Protein AF-A0A9E6VWM2-F1 (afdb_monomer_lite)

Sequence (96 aa):
MNISERIAGFAGLGHKISQVLEGKAGSPAATRLAELLASERQHNGWFTEENIRHMLASIARQLQKEALEKWTSGYDLSGEPMHNVAVIMAGNIPFA

pLDDT: mean 86.12, std 11.92, range [41.44, 98.12]

Radius of gyration: 16.14 Å; chains: 1; bounding box: 37×27×42 Å

Secondary structure (DSSP, 8-state):
--HHHHHHHHHHHHHHHHHHHTT-TT-HHHHHHHHHHHHHHHH-TT--HHHHHHHHHHHHHHTSHHHHHHHHTTS--SSPPPPP------TTS---

Structure (mmCIF, N/CA/C/O backbone):
data_AF-A0A9E6VWM2-F1
#
_entry.id   AF-A0A9E6VWM2-F1
#
loop_
_atom_site.group_PDB
_atom_site.id
_atom_site.type_symbol
_atom_site.label_atom_id
_atom_site.label_alt_id
_atom_site.label_comp_id
_atom_site.label_asym_id
_atom_site.label_entity_id
_atom_site.label_seq_id
_atom_site.pdbx_PDB_ins_code
_atom_site.Cartn_x
_atom_site.Cartn_y
_atom_site.Cartn_z
_atom_site.occupancy
_atom_site.B_iso_or_equiv
_atom_site.auth_seq_id
_atom_site.auth_comp_id
_atom_site.auth_asym_id
_atom_site.auth_atom_id
_atom_site.pdbx_PDB_model_num
ATOM 1 N N . MET A 1 1 ? 16.643 5.542 -9.848 1.00 81.50 1 MET A N 1
ATOM 2 C CA . MET A 1 1 ? 16.028 4.336 -9.267 1.00 81.50 1 MET A CA 1
ATOM 3 C C . MET A 1 1 ? 15.571 3.448 -10.412 1.00 81.50 1 MET A C 1
ATOM 5 O O . MET A 1 1 ? 14.820 3.934 -11.250 1.00 81.50 1 MET A O 1
ATOM 9 N N . ASN A 1 2 ? 16.069 2.216 -10.504 1.00 89.44 2 ASN A N 1
ATOM 10 C CA . ASN A 1 2 ? 15.683 1.260 -11.550 1.00 89.44 2 ASN A CA 1
ATOM 11 C C . ASN A 1 2 ? 14.365 0.534 -11.199 1.00 89.44 2 ASN A C 1
ATOM 13 O O . ASN A 1 2 ? 13.832 0.693 -10.100 1.00 89.44 2 ASN A O 1
ATOM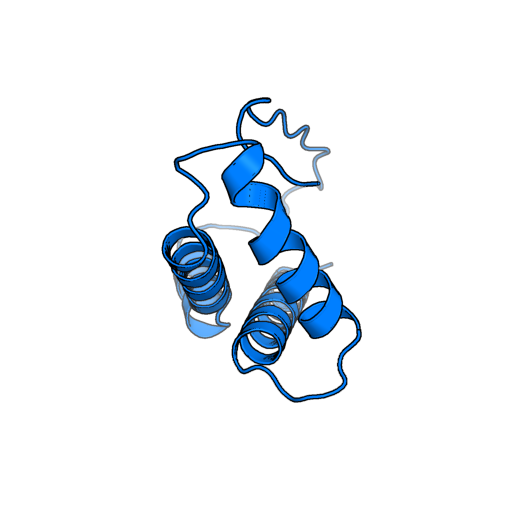 17 N N . ILE A 1 3 ? 13.813 -0.246 -12.135 1.00 90.69 3 ILE A N 1
ATOM 18 C CA . ILE A 1 3 ? 12.536 -0.945 -11.925 1.00 90.69 3 ILE A CA 1
ATOM 19 C C . ILE A 1 3 ? 12.591 -1.941 -10.758 1.00 90.69 3 ILE A C 1
ATOM 21 O O . ILE A 1 3 ? 11.664 -1.983 -9.953 1.00 90.69 3 ILE A O 1
ATOM 25 N N . SER A 1 4 ? 13.696 -2.669 -10.596 1.00 92.56 4 SER A N 1
ATOM 26 C CA . SER A 1 4 ? 13.874 -3.635 -9.507 1.00 92.56 4 SER A CA 1
ATOM 27 C C . SER A 1 4 ? 13.877 -2.958 -8.133 1.00 92.56 4 SER A C 1
ATOM 29 O O . SER A 1 4 ? 13.247 -3.446 -7.199 1.00 92.56 4 SER A O 1
ATOM 31 N N . GLU A 1 5 ? 14.525 -1.797 -8.013 1.00 93.56 5 GLU A N 1
ATOM 32 C CA . GLU A 1 5 ? 14.518 -0.973 -6.797 1.00 93.56 5 GLU A CA 1
ATOM 33 C C . GLU A 1 5 ? 13.113 -0.433 -6.488 1.00 93.56 5 GLU A C 1
ATOM 35 O O . GLU A 1 5 ? 12.690 -0.443 -5.332 1.00 93.56 5 GLU A O 1
ATOM 40 N N . ARG A 1 6 ? 12.356 -0.016 -7.516 1.00 93.25 6 ARG A N 1
ATOM 41 C CA . ARG A 1 6 ? 10.955 0.420 -7.364 1.00 93.25 6 ARG A CA 1
ATOM 42 C C . ARG A 1 6 ? 10.077 -0.718 -6.858 1.00 93.25 6 ARG A C 1
ATOM 44 O O . ARG A 1 6 ? 9.352 -0.529 -5.883 1.00 93.25 6 ARG A O 1
ATOM 51 N N . ILE A 1 7 ? 10.165 -1.892 -7.487 1.00 96.31 7 ILE A N 1
ATOM 52 C CA . ILE A 1 7 ? 9.425 -3.095 -7.084 1.00 96.31 7 ILE A CA 1
ATOM 53 C C . ILE A 1 7 ? 9.759 -3.454 -5.636 1.00 96.31 7 ILE A C 1
ATOM 55 O O . ILE A 1 7 ? 8.848 -3.666 -4.840 1.00 96.31 7 ILE A O 1
ATOM 59 N N . ALA A 1 8 ? 11.041 -3.455 -5.263 1.00 97.56 8 ALA A N 1
ATOM 60 C CA . ALA A 1 8 ? 11.459 -3.728 -3.891 1.00 97.56 8 ALA A CA 1
ATOM 61 C C . ALA A 1 8 ? 10.884 -2.708 -2.890 1.00 97.56 8 ALA A C 1
ATOM 63 O O . ALA A 1 8 ? 10.421 -3.095 -1.817 1.00 97.56 8 ALA A O 1
ATOM 64 N N . GLY A 1 9 ? 10.856 -1.420 -3.247 1.00 97.31 9 GLY A N 1
ATOM 65 C CA . GLY A 1 9 ? 10.257 -0.368 -2.424 1.00 97.31 9 GLY A CA 1
ATOM 66 C C . GLY A 1 9 ? 8.757 -0.576 -2.186 1.00 97.31 9 GLY A C 1
ATOM 67 O O . GLY A 1 9 ? 8.301 -0.548 -1.041 1.00 97.31 9 GLY A O 1
ATOM 68 N N . PHE A 1 10 ? 7.996 -0.847 -3.250 1.00 97.38 10 PHE A N 1
ATOM 69 C CA . PHE A 1 10 ? 6.560 -1.124 -3.155 1.00 97.38 10 PHE A CA 1
ATOM 70 C 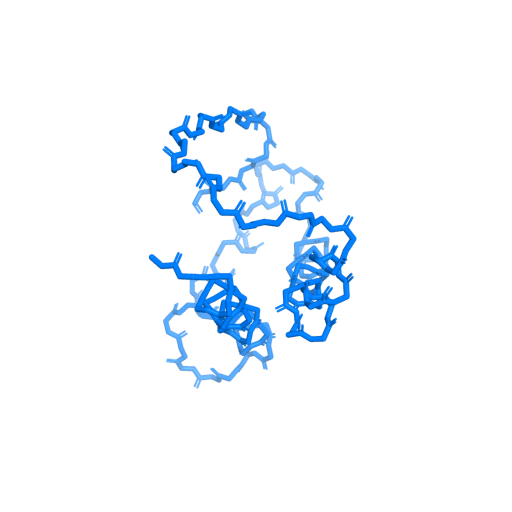C . PHE A 1 10 ? 6.261 -2.438 -2.422 1.00 97.38 10 PHE A C 1
ATOM 72 O O . PHE A 1 10 ? 5.358 -2.471 -1.587 1.00 97.38 10 PHE A O 1
ATOM 79 N N . ALA A 1 11 ? 7.062 -3.483 -2.633 1.00 98.12 11 ALA A N 1
ATOM 80 C CA . ALA A 1 11 ? 6.954 -4.732 -1.880 1.00 98.12 11 ALA A CA 1
ATOM 81 C C . ALA A 1 11 ? 7.221 -4.539 -0.382 1.00 98.12 11 ALA A C 1
ATOM 83 O O . ALA A 1 11 ? 6.492 -5.069 0.460 1.00 98.12 11 ALA A O 1
ATOM 84 N N . GLY A 1 12 ? 8.210 -3.712 -0.035 1.00 96.94 12 GLY A N 1
ATOM 85 C CA . GLY A 1 12 ? 8.462 -3.309 1.347 1.00 96.94 12 GLY A CA 1
ATOM 86 C C . GLY A 1 12 ? 7.276 -2.567 1.973 1.00 96.94 12 GLY A C 1
ATOM 87 O O . GLY A 1 12 ? 6.956 -2.799 3.140 1.00 96.94 12 GLY A O 1
ATOM 88 N N . LEU A 1 13 ? 6.590 -1.714 1.204 1.00 95.56 13 LEU A N 1
ATOM 89 C CA . LEU A 1 13 ? 5.354 -1.060 1.645 1.00 95.56 13 LEU A CA 1
ATOM 90 C C . LEU A 1 13 ? 4.232 -2.080 1.883 1.00 95.56 13 LEU A C 1
ATOM 92 O O . LEU A 1 13 ? 3.614 -2.049 2.946 1.00 95.56 13 LEU A O 1
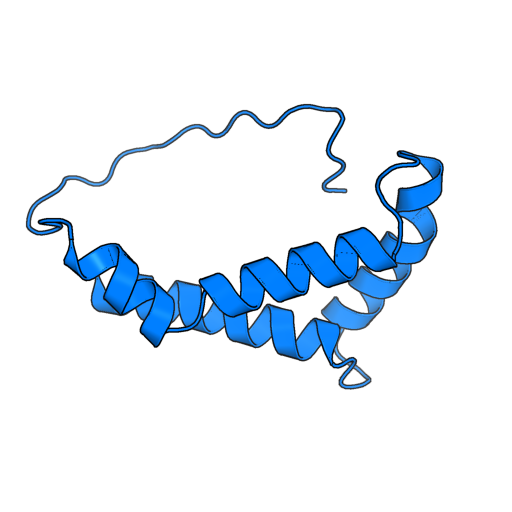ATOM 96 N N . GLY A 1 14 ? 4.011 -3.012 0.951 1.00 96.12 14 GLY A N 1
ATOM 97 C CA . GLY A 1 14 ? 3.022 -4.083 1.104 1.00 96.12 14 GLY A CA 1
ATOM 98 C C . GLY A 1 14 ? 3.242 -4.900 2.379 1.00 96.12 14 GLY A C 1
ATOM 99 O O . GLY A 1 14 ? 2.312 -5.092 3.160 1.00 96.12 14 GLY A O 1
ATOM 100 N N . HIS A 1 15 ? 4.492 -5.285 2.656 1.00 94.38 15 HIS A N 1
ATOM 101 C CA . HIS A 1 15 ? 4.842 -6.002 3.883 1.00 94.38 15 HIS A CA 1
ATOM 102 C C . HIS A 1 15 ? 4.526 -5.197 5.151 1.00 94.38 15 HIS A C 1
ATOM 104 O O . HIS A 1 15 ? 3.964 -5.742 6.100 1.00 94.38 15 HIS A O 1
ATOM 110 N N . LYS A 1 16 ? 4.841 -3.894 5.168 1.00 92.62 16 LYS A N 1
ATOM 111 C CA . LYS A 1 16 ? 4.516 -3.013 6.302 1.00 92.62 16 LYS A CA 1
ATOM 112 C C . LYS A 1 16 ? 3.009 -2.909 6.532 1.00 92.62 16 LYS A C 1
ATOM 114 O O . LYS A 1 16 ? 2.582 -2.980 7.680 1.00 92.62 16 LYS A O 1
ATOM 119 N N . ILE A 1 17 ? 2.209 -2.779 5.469 1.00 93.12 17 ILE A N 1
ATOM 120 C CA . ILE A 1 17 ? 0.742 -2.749 5.583 1.00 93.12 17 ILE A CA 1
ATOM 121 C C . ILE A 1 17 ? 0.236 -4.059 6.202 1.00 93.12 17 ILE A C 1
ATOM 123 O O . ILE A 1 17 ? -0.534 -4.011 7.159 1.00 93.12 17 ILE A O 1
ATOM 127 N N . SER A 1 18 ? 0.714 -5.218 5.737 1.00 92.88 18 SER A N 1
ATOM 128 C CA . SER A 1 18 ? 0.343 -6.513 6.329 1.00 92.88 18 SER A CA 1
ATOM 129 C C . SER A 1 18 ? 0.706 -6.603 7.813 1.00 92.88 18 SER A C 1
ATOM 131 O O . SER A 1 18 ? -0.135 -6.986 8.619 1.00 92.88 18 SER A O 1
ATOM 133 N N . GLN A 1 19 ? 1.916 -6.186 8.203 1.00 90.81 19 GLN A N 1
ATOM 134 C CA . GLN A 1 19 ? 2.341 -6.197 9.609 1.00 90.81 19 GLN A CA 1
ATOM 135 C C . GLN A 1 19 ? 1.456 -5.323 10.508 1.00 90.81 19 GLN A C 1
ATOM 137 O O . GLN A 1 19 ? 1.172 -5.695 11.648 1.00 90.81 19 GLN A O 1
ATOM 142 N N . VAL A 1 20 ? 1.035 -4.161 10.001 1.00 90.81 20 VAL A N 1
ATOM 143 C CA . VAL A 1 20 ? 0.121 -3.251 10.701 1.00 90.81 20 VAL A CA 1
ATOM 144 C C . VAL A 1 20 ? -1.258 -3.898 10.873 1.00 90.81 20 VAL A C 1
ATOM 146 O O . VAL A 1 20 ? -1.829 -3.827 11.960 1.00 90.81 20 VAL A O 1
ATOM 149 N N . LEU A 1 21 ? -1.773 -4.571 9.839 1.00 89.56 21 LEU A N 1
ATOM 150 C CA . LEU A 1 21 ? -3.070 -5.258 9.877 1.00 89.56 21 LEU A CA 1
ATOM 151 C C . LEU A 1 21 ? -3.084 -6.492 10.785 1.00 89.56 21 LEU A C 1
ATOM 153 O O . LEU A 1 21 ? -4.084 -6.732 11.458 1.00 89.56 21 LEU A O 1
ATOM 157 N N . GLU A 1 22 ? -1.985 -7.248 10.828 1.00 87.38 22 GLU A N 1
ATOM 158 C CA . GLU A 1 22 ? -1.797 -8.415 11.704 1.00 87.38 22 GLU A CA 1
ATOM 159 C C . GLU A 1 22 ? -1.738 -8.042 13.194 1.00 87.38 22 GLU A C 1
ATOM 161 O O . GLU A 1 22 ? -1.745 -8.923 14.052 1.00 87.38 22 GLU A O 1
ATOM 166 N N . GLY A 1 23 ? -1.684 -6.746 13.521 1.00 70.50 23 GLY A N 1
ATOM 167 C CA . GLY A 1 23 ? -1.788 -6.276 14.896 1.00 70.50 23 GLY A CA 1
ATOM 168 C C . GLY A 1 23 ? -0.611 -6.704 15.766 1.00 70.50 23 GLY A C 1
ATOM 169 O O . GLY A 1 23 ? -0.803 -6.938 16.958 1.00 70.50 23 GLY A O 1
ATOM 170 N N . LYS A 1 24 ? 0.607 -6.803 15.206 1.00 61.66 24 LYS A N 1
ATOM 171 C CA . LYS A 1 24 ? 1.819 -7.017 16.014 1.00 61.66 24 LYS A CA 1
ATOM 172 C C . LYS A 1 24 ? 1.920 -5.884 17.042 1.00 61.66 24 L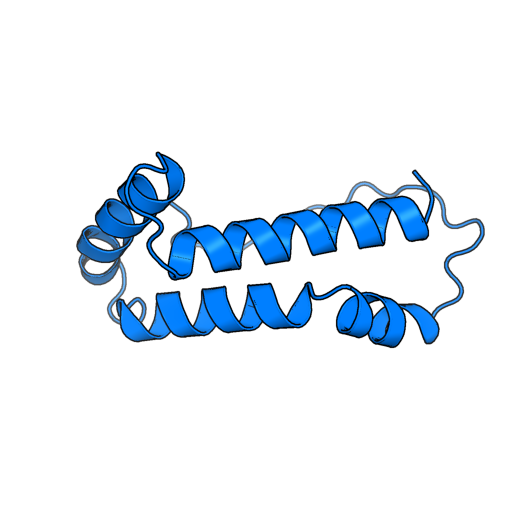YS A C 1
ATOM 174 O O . LYS A 1 24 ? 2.255 -4.744 16.710 1.00 61.66 24 LYS A O 1
ATOM 179 N N . ALA A 1 25 ? 1.519 -6.213 18.271 1.00 48.91 25 ALA A N 1
ATOM 180 C CA . ALA A 1 25 ? 1.249 -5.273 19.347 1.00 48.91 25 ALA A CA 1
ATOM 181 C C . ALA A 1 25 ? 2.494 -4.427 19.638 1.00 48.91 25 ALA A C 1
ATOM 183 O O . ALA A 1 25 ? 3.567 -4.965 19.904 1.00 48.91 25 ALA A O 1
ATOM 184 N N . GLY A 1 26 ? 2.346 -3.101 19.554 1.00 64.50 26 GLY A N 1
ATOM 185 C CA . GLY A 1 26 ? 3.398 -2.136 19.883 1.00 64.50 26 GLY A CA 1
ATOM 186 C C . GLY A 1 26 ? 3.941 -1.305 18.718 1.00 64.50 26 GLY A C 1
ATOM 187 O O . GLY A 1 26 ? 4.755 -0.418 18.963 1.00 64.50 26 GLY A O 1
ATOM 188 N N . SER A 1 27 ? 3.504 -1.520 17.468 1.00 78.06 27 SER A N 1
ATOM 189 C CA . SER A 1 27 ? 3.877 -0.589 16.390 1.00 78.06 27 SER A CA 1
ATOM 190 C C . SER A 1 27 ? 3.040 0.704 16.467 1.00 78.06 27 SER A C 1
ATOM 192 O O . SER A 1 27 ? 1.808 0.621 16.493 1.00 78.06 27 SER A O 1
ATOM 194 N N . PRO A 1 28 ? 3.657 1.905 16.447 1.00 85.44 28 PRO A N 1
ATOM 195 C CA . PRO A 1 28 ? 2.919 3.174 16.435 1.00 85.44 28 PRO A CA 1
ATOM 196 C C . PRO A 1 28 ? 1.912 3.282 15.280 1.00 85.44 28 PRO A C 1
ATOM 198 O O . PRO A 1 28 ? 0.847 3.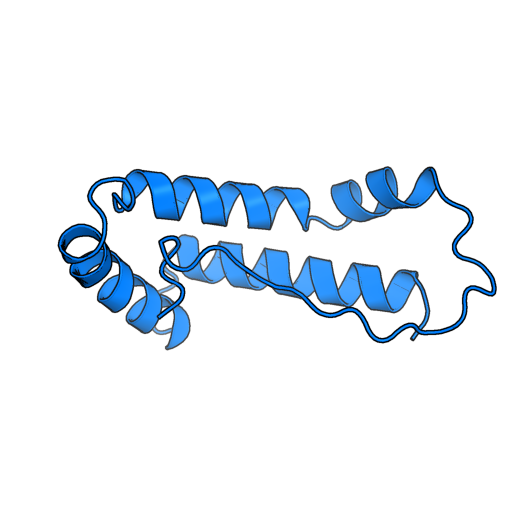874 15.429 1.00 85.44 28 PRO A O 1
ATOM 201 N N . ALA A 1 29 ? 2.222 2.660 14.138 1.00 85.44 29 ALA A N 1
ATOM 202 C CA . ALA A 1 29 ? 1.346 2.625 12.972 1.00 85.44 29 ALA A CA 1
ATOM 203 C C . ALA A 1 29 ? 0.079 1.779 13.196 1.00 85.44 29 ALA A C 1
ATOM 205 O O . ALA A 1 29 ? -0.993 2.178 12.753 1.00 85.44 29 ALA A O 1
ATOM 206 N N . ALA A 1 30 ? 0.172 0.647 13.905 1.00 85.88 30 ALA A N 1
ATOM 207 C CA . ALA A 1 30 ? -1.004 -0.155 14.253 1.00 85.88 30 ALA A CA 1
ATOM 208 C C . ALA A 1 30 ? -1.912 0.565 15.253 1.00 85.88 30 ALA A C 1
ATOM 210 O O . ALA A 1 30 ? -3.128 0.559 15.073 1.00 85.88 30 ALA A O 1
ATOM 211 N N . THR A 1 31 ? -1.332 1.243 16.249 1.00 87.19 31 THR A N 1
ATOM 212 C CA . THR A 1 31 ? -2.101 2.091 17.172 1.00 87.19 31 THR A CA 1
ATOM 213 C C . THR A 1 31 ? -2.825 3.196 16.411 1.00 87.19 31 THR A C 1
ATOM 215 O O . THR A 1 31 ? -4.033 3.355 16.563 1.00 87.19 31 THR A O 1
ATOM 218 N N . ARG A 1 32 ? -2.119 3.901 15.519 1.00 87.50 32 ARG A N 1
ATOM 219 C CA . ARG A 1 32 ? -2.720 4.966 14.714 1.00 87.50 32 ARG A CA 1
ATOM 220 C C . ARG A 1 32 ? -3.833 4.453 13.800 1.00 87.50 32 ARG A C 1
ATOM 222 O O . ARG A 1 32 ? -4.862 5.108 13.672 1.00 87.50 32 ARG A O 1
ATOM 229 N N . LEU A 1 33 ? -3.651 3.286 13.180 1.00 87.31 33 LEU A N 1
ATOM 230 C CA . LEU A 1 33 ? -4.700 2.674 12.369 1.00 87.31 33 LEU A CA 1
ATOM 231 C C . LEU A 1 33 ? -5.942 2.367 13.216 1.00 87.31 33 LEU A C 1
ATOM 233 O O . LEU A 1 33 ? -7.047 2.658 12.777 1.00 87.31 33 LEU A O 1
ATOM 237 N N . ALA A 1 34 ? -5.780 1.824 14.425 1.00 85.94 34 ALA A N 1
ATOM 238 C CA . ALA A 1 34 ? -6.908 1.544 15.313 1.00 85.94 34 ALA A CA 1
ATOM 239 C C . ALA A 1 34 ? -7.683 2.818 15.701 1.00 85.94 34 ALA A C 1
ATOM 241 O O . ALA A 1 34 ? -8.913 2.804 15.696 1.00 85.94 34 ALA A O 1
ATOM 242 N N . GLU A 1 35 ? -6.981 3.923 15.975 1.00 87.44 35 GLU A N 1
ATOM 243 C CA . GLU A 1 35 ? -7.606 5.230 16.230 1.00 87.44 35 GLU A CA 1
ATOM 244 C C . GLU A 1 35 ? -8.424 5.721 15.028 1.00 87.44 35 GLU A C 1
ATOM 246 O O . GLU A 1 35 ? -9.573 6.126 15.194 1.00 87.44 35 GLU A O 1
ATOM 251 N N . LEU A 1 36 ? -7.856 5.644 13.819 1.00 85.56 36 LEU A N 1
ATOM 252 C CA . LEU A 1 36 ? -8.534 6.060 12.588 1.00 85.56 36 LEU A CA 1
ATOM 253 C C . LEU A 1 36 ? -9.766 5.193 12.304 1.00 85.56 36 LEU A C 1
ATOM 255 O O . LEU A 1 36 ? -10.845 5.715 12.039 1.00 85.56 36 LEU A O 1
ATOM 259 N N . LEU A 1 37 ? -9.650 3.868 12.427 1.00 85.06 37 LEU A N 1
ATOM 260 C CA . LEU A 1 37 ? -10.780 2.953 12.230 1.00 85.06 37 LEU A CA 1
ATOM 261 C C . LEU A 1 37 ? -11.962 3.288 13.157 1.00 85.06 37 LEU A C 1
ATOM 263 O O . LEU A 1 37 ? -13.116 3.162 12.743 1.00 85.06 37 LEU A O 1
ATOM 267 N N . ALA A 1 38 ? -11.686 3.755 14.379 1.00 83.88 38 ALA A N 1
ATOM 268 C CA . ALA A 1 38 ? -12.716 4.179 15.321 1.00 83.88 38 ALA A CA 1
ATOM 269 C C . ALA A 1 38 ? -13.387 5.516 14.936 1.00 83.88 38 ALA A C 1
ATOM 271 O O . ALA A 1 38 ? -14.572 5.699 15.225 1.00 83.88 38 ALA A O 1
ATOM 272 N N . SER A 1 39 ? -12.674 6.441 14.278 1.00 83.00 39 SER A N 1
ATOM 273 C CA . SER A 1 39 ? -13.195 7.769 13.910 1.00 83.00 39 SER A CA 1
ATOM 274 C C . SER A 1 39 ? -13.797 7.858 12.503 1.00 83.00 39 SER A C 1
ATOM 276 O O . SER A 1 39 ? -14.719 8.644 12.282 1.00 83.00 39 SER A O 1
ATOM 278 N N . GLU A 1 40 ? -13.316 7.075 11.536 1.00 79.94 40 GLU A N 1
ATOM 279 C CA . GLU A 1 40 ? -13.666 7.251 10.115 1.00 79.94 40 GLU A CA 1
ATOM 280 C C . GLU A 1 40 ? -15.142 6.980 9.804 1.00 79.94 40 GLU A C 1
ATOM 282 O O . GLU A 1 40 ? -15.760 7.682 8.997 1.00 79.94 40 GLU A O 1
ATOM 287 N N . ARG A 1 41 ? -15.766 6.036 10.517 1.00 73.44 41 ARG A N 1
ATOM 288 C CA . ARG A 1 41 ? -17.194 5.734 10.335 1.00 73.44 41 ARG A CA 1
ATOM 289 C C . ARG A 1 41 ? -18.096 6.946 10.606 1.00 73.44 41 ARG A C 1
ATOM 291 O O . ARG A 1 41 ? -19.184 7.024 10.038 1.00 73.44 41 ARG A O 1
ATOM 298 N N . GLN A 1 42 ? -17.674 7.880 11.464 1.00 77.25 42 GLN A N 1
ATOM 299 C CA . GLN A 1 42 ? -18.444 9.096 11.760 1.00 77.25 42 GLN A CA 1
ATOM 300 C C . GLN A 1 42 ? -18.426 10.101 10.601 1.00 77.25 42 GLN A C 1
ATOM 302 O O . GLN A 1 42 ? -19.356 10.891 10.466 1.00 77.25 42 GLN A O 1
ATOM 307 N N . HIS A 1 43 ? -17.398 10.046 9.753 1.00 74.44 43 HIS A N 1
ATOM 308 C CA . HIS A 1 43 ? -17.209 10.957 8.627 1.00 74.44 43 HIS A CA 1
ATOM 309 C C . HIS A 1 43 ? -17.791 10.386 7.330 1.00 74.44 43 HIS A C 1
ATOM 311 O O . HIS A 1 43 ? -18.333 11.131 6.514 1.00 74.44 43 HIS A O 1
ATOM 317 N N . ASN A 1 44 ? -17.724 9.061 7.144 1.00 76.31 44 ASN A N 1
ATOM 318 C CA . ASN A 1 44 ? -18.278 8.390 5.973 1.00 76.31 44 ASN A CA 1
ATOM 319 C C . ASN A 1 44 ? -18.849 7.003 6.327 1.00 76.31 44 ASN A C 1
ATOM 321 O O . ASN A 1 44 ? -18.128 6.091 6.723 1.00 76.31 44 ASN A O 1
ATOM 325 N N . GLY A 1 45 ? -20.154 6.799 6.111 1.00 80.00 45 GLY A N 1
ATOM 326 C CA . GLY A 1 45 ? -20.827 5.525 6.402 1.00 80.00 45 GLY A CA 1
ATOM 327 C C . GLY A 1 45 ? -20.323 4.322 5.588 1.00 80.00 45 GLY A C 1
ATOM 328 O O . GLY A 1 45 ? -20.528 3.184 6.004 1.00 80.00 45 GLY A O 1
ATOM 329 N N . TRP A 1 46 ? -19.633 4.555 4.465 1.00 80.06 46 TRP A N 1
ATOM 330 C CA . TRP A 1 46 ? -18.986 3.508 3.664 1.00 80.06 46 TRP A CA 1
ATOM 331 C C . TRP A 1 46 ? -17.656 3.030 4.263 1.00 80.06 46 TRP A C 1
ATOM 333 O O . TRP A 1 46 ? -17.189 1.937 3.934 1.00 80.06 46 TRP A O 1
ATOM 343 N N . PHE A 1 47 ? -17.064 3.818 5.163 1.00 84.19 47 PHE A N 1
ATOM 344 C CA . PHE A 1 47 ? -15.780 3.564 5.817 1.00 84.19 47 PHE A CA 1
ATOM 345 C C . PHE A 1 47 ? -15.989 2.733 7.085 1.00 84.19 47 PHE A C 1
ATOM 347 O O . PHE A 1 47 ? -15.634 3.114 8.200 1.00 84.19 47 PHE A O 1
ATOM 354 N N . THR A 1 48 ? -16.620 1.572 6.917 1.00 87.00 48 THR A N 1
ATOM 355 C CA . THR A 1 48 ? -16.679 0.580 7.987 1.00 87.00 48 THR A CA 1
ATOM 356 C C . THR A 1 48 ? -15.279 0.025 8.232 1.00 87.00 48 THR A C 1
ATOM 358 O O . THR A 1 48 ? -14.478 -0.102 7.303 1.00 87.00 48 THR A O 1
ATOM 361 N N . GLU A 1 49 ? -14.984 -0.343 9.478 1.00 88.06 49 GLU A N 1
ATOM 362 C CA . GLU A 1 49 ? -13.701 -0.961 9.821 1.00 88.06 49 GLU A CA 1
ATOM 363 C C . GLU A 1 49 ? -13.402 -2.177 8.934 1.00 88.06 49 GLU A C 1
ATOM 365 O O . GLU A 1 49 ? -12.284 -2.344 8.450 1.00 88.06 49 GLU A O 1
ATOM 370 N N . GLU A 1 50 ? -14.424 -2.988 8.665 1.00 89.56 50 GLU A N 1
ATOM 371 C CA . GLU A 1 50 ? -14.335 -4.129 7.763 1.00 89.56 50 GLU A CA 1
ATOM 372 C C . GLU A 1 50 ? -13.891 -3.714 6.350 1.00 89.56 50 GLU A C 1
ATOM 374 O O . GLU A 1 50 ? -12.920 -4.264 5.829 1.00 89.56 50 GLU A O 1
ATOM 379 N N . ASN A 1 51 ? -14.542 -2.715 5.744 1.00 89.38 51 ASN A N 1
ATOM 380 C CA . ASN A 1 51 ? -14.199 -2.254 4.398 1.00 89.38 51 ASN A CA 1
ATOM 381 C C . ASN A 1 51 ? -12.775 -1.695 4.332 1.00 89.38 51 ASN A C 1
ATOM 383 O O . ASN A 1 51 ? -12.051 -1.972 3.376 1.00 89.38 51 ASN A O 1
ATOM 387 N N . ILE A 1 52 ? -12.352 -0.945 5.353 1.00 88.50 52 ILE A N 1
ATOM 388 C CA . ILE A 1 52 ? -10.997 -0.385 5.416 1.00 88.50 52 ILE A CA 1
ATOM 389 C C . ILE A 1 52 ? -9.966 -1.511 5.540 1.00 88.50 52 ILE A C 1
ATOM 391 O O . ILE A 1 52 ? -8.977 -1.523 4.805 1.00 88.50 52 ILE A O 1
ATOM 395 N N . ARG A 1 53 ? -10.199 -2.495 6.417 1.00 90.31 53 ARG A N 1
ATOM 396 C CA . ARG A 1 53 ? -9.309 -3.655 6.573 1.00 90.31 53 ARG A CA 1
ATOM 397 C C . ARG A 1 53 ? -9.222 -4.481 5.292 1.00 90.31 53 ARG A C 1
ATOM 399 O O . ARG A 1 53 ? -8.115 -4.833 4.888 1.00 90.31 53 ARG A O 1
ATOM 406 N N . HIS A 1 54 ? -10.347 -4.743 4.623 1.00 92.31 54 HIS A N 1
ATOM 407 C CA . HIS A 1 54 ? -10.369 -5.446 3.334 1.00 92.31 54 HIS A CA 1
ATOM 408 C C . HIS A 1 54 ? -9.622 -4.674 2.247 1.00 92.31 54 HIS A C 1
ATOM 410 O O . HIS A 1 54 ? -8.843 -5.267 1.498 1.00 92.31 54 HIS A O 1
ATOM 416 N N . MET A 1 55 ? -9.815 -3.355 2.174 1.00 92.38 55 MET A N 1
ATOM 417 C CA . MET A 1 55 ? -9.114 -2.481 1.234 1.00 92.38 55 MET A CA 1
ATOM 418 C C . MET A 1 55 ? -7.599 -2.523 1.467 1.00 92.38 55 MET A C 1
ATOM 420 O O . MET A 1 55 ? -6.851 -2.822 0.534 1.00 92.38 55 MET A O 1
ATOM 424 N N . LEU A 1 56 ? -7.142 -2.325 2.708 1.00 92.44 56 LEU A N 1
ATOM 425 C CA . LEU A 1 56 ? -5.717 -2.354 3.051 1.00 92.44 56 LEU A CA 1
ATOM 426 C C . LEU A 1 56 ? -5.099 -3.733 2.792 1.00 92.44 56 LEU A C 1
ATOM 428 O O . LEU A 1 56 ? -4.005 -3.818 2.234 1.00 92.44 56 LEU A O 1
ATOM 432 N N . ALA A 1 57 ? -5.804 -4.816 3.131 1.00 94.25 57 ALA A N 1
ATOM 433 C CA . ALA A 1 57 ? -5.353 -6.176 2.845 1.00 94.25 57 ALA A CA 1
ATOM 434 C C . ALA A 1 57 ? -5.258 -6.435 1.334 1.00 94.25 57 ALA A C 1
ATOM 436 O O . ALA A 1 57 ? -4.323 -7.081 0.858 1.00 94.25 57 ALA A O 1
ATOM 437 N N . SER A 1 58 ? -6.204 -5.908 0.551 1.00 96.06 58 SER A N 1
ATOM 438 C CA . SER A 1 58 ? -6.158 -5.983 -0.907 1.00 96.06 58 SER A CA 1
ATOM 439 C C . SER A 1 58 ? -4.952 -5.235 -1.475 1.00 96.06 58 SER A C 1
ATOM 441 O O . SER A 1 58 ? -4.220 -5.811 -2.280 1.00 96.06 58 SER A O 1
ATOM 443 N N . ILE A 1 59 ? -4.692 -4.006 -1.013 1.00 96.00 59 ILE A N 1
ATOM 444 C CA . ILE A 1 59 ? -3.504 -3.235 -1.410 1.00 96.00 59 ILE A CA 1
ATOM 445 C C . ILE A 1 59 ? -2.230 -4.003 -1.052 1.00 96.00 59 ILE A C 1
ATOM 447 O O . ILE A 1 59 ? -1.377 -4.199 -1.912 1.00 96.00 59 ILE A O 1
ATOM 451 N N . ALA A 1 60 ? -2.115 -4.511 0.177 1.00 96.06 60 ALA A N 1
ATOM 452 C CA . ALA A 1 60 ? -0.942 -5.267 0.608 1.00 96.06 60 ALA A CA 1
ATOM 453 C C . ALA A 1 60 ? -0.666 -6.492 -0.283 1.00 96.06 60 ALA A C 1
ATOM 455 O O . ALA A 1 60 ? 0.485 -6.745 -0.635 1.00 96.06 60 ALA A O 1
ATOM 456 N N . ARG A 1 61 ? -1.716 -7.214 -0.708 1.00 97.00 61 ARG A N 1
ATOM 457 C CA . ARG A 1 61 ? -1.598 -8.328 -1.666 1.00 97.00 61 ARG A CA 1
ATOM 458 C C . ARG A 1 61 ? -1.150 -7.871 -3.054 1.00 97.00 61 ARG A C 1
ATOM 460 O O . ARG A 1 61 ? -0.303 -8.521 -3.652 1.00 97.00 61 ARG A O 1
ATOM 467 N N . GLN A 1 62 ? -1.689 -6.766 -3.570 1.00 97.31 62 GLN A N 1
ATOM 468 C CA . GLN A 1 62 ? -1.298 -6.234 -4.885 1.00 97.31 62 GLN A CA 1
ATOM 469 C C . GLN A 1 62 ? 0.152 -5.741 -4.910 1.00 97.31 62 GLN A C 1
ATOM 471 O O . GLN A 1 62 ? 0.805 -5.793 -5.948 1.00 97.31 62 GLN A O 1
ATOM 476 N N . LEU A 1 63 ? 0.660 -5.297 -3.762 1.00 98.12 63 LEU A N 1
ATOM 477 C CA . LEU A 1 63 ? 2.041 -4.868 -3.596 1.00 98.12 63 LEU A CA 1
ATOM 478 C C . LEU A 1 63 ? 3.012 -6.032 -3.341 1.00 98.12 63 LEU A C 1
ATOM 480 O O . LEU A 1 63 ? 4.194 -5.779 -3.147 1.00 98.12 63 LEU A O 1
ATOM 484 N N . GLN A 1 64 ? 2.575 -7.296 -3.339 1.00 97.69 64 GLN A N 1
ATOM 485 C CA . GLN A 1 64 ? 3.506 -8.426 -3.251 1.00 97.69 64 GLN A CA 1
ATOM 486 C C . GLN A 1 64 ? 4.473 -8.429 -4.436 1.00 97.69 64 GLN A C 1
ATOM 488 O O . GLN A 1 64 ? 4.104 -8.079 -5.559 1.00 97.69 64 GLN A O 1
ATOM 493 N N . LYS A 1 65 ? 5.721 -8.838 -4.186 1.00 97.75 65 LYS A N 1
ATOM 494 C CA . LYS A 1 65 ? 6.798 -8.782 -5.179 1.00 97.75 65 LYS A CA 1
ATOM 495 C C . LYS A 1 65 ? 6.407 -9.510 -6.465 1.00 97.75 65 LYS A C 1
ATOM 497 O O . LYS A 1 65 ? 6.542 -8.950 -7.545 1.00 97.75 65 LYS A O 1
ATOM 502 N N . GLU A 1 66 ? 5.839 -10.701 -6.335 1.00 97.69 66 GLU A N 1
ATOM 503 C CA . GLU A 1 66 ? 5.420 -11.550 -7.448 1.00 97.69 66 GLU A CA 1
ATOM 504 C C . GLU A 1 66 ? 4.282 -10.901 -8.253 1.00 97.69 66 GLU A C 1
ATOM 506 O O . GLU A 1 66 ? 4.245 -10.997 -9.481 1.00 97.69 66 GLU A O 1
ATOM 511 N N . ALA A 1 67 ? 3.359 -10.206 -7.578 1.00 97.69 67 ALA A N 1
ATOM 512 C CA . ALA A 1 67 ? 2.266 -9.484 -8.225 1.00 97.69 67 ALA A CA 1
ATOM 513 C C . ALA A 1 67 ? 2.782 -8.268 -9.010 1.00 97.69 67 ALA A C 1
ATOM 515 O O . ALA A 1 67 ? 2.367 -8.052 -10.150 1.00 97.69 67 ALA A O 1
ATOM 516 N N . LEU A 1 68 ? 3.722 -7.517 -8.431 1.00 97.94 68 LEU A N 1
ATOM 517 C CA . LEU A 1 68 ? 4.365 -6.368 -9.067 1.00 97.94 68 LEU A CA 1
ATOM 518 C C . LEU A 1 68 ? 5.233 -6.783 -10.258 1.00 97.94 68 LEU A C 1
ATOM 520 O O . LEU A 1 68 ? 5.134 -6.168 -11.316 1.00 97.94 68 LEU A O 1
ATOM 524 N N . GLU A 1 69 ? 6.048 -7.832 -10.125 1.00 97.12 69 GLU A N 1
ATOM 525 C CA . GLU A 1 69 ? 6.854 -8.385 -11.222 1.00 97.12 69 GLU A CA 1
ATOM 526 C C . GLU A 1 69 ? 5.957 -8.859 -12.367 1.00 97.12 69 GLU A C 1
ATOM 528 O O . GLU A 1 69 ? 6.170 -8.489 -13.521 1.00 97.12 69 GLU A O 1
ATOM 533 N N . LYS A 1 70 ? 4.885 -9.595 -12.051 1.00 97.31 70 LYS A N 1
ATOM 534 C CA . LYS A 1 70 ? 3.908 -10.027 -13.054 1.00 97.31 70 LYS A CA 1
ATOM 535 C C . LYS A 1 70 ? 3.245 -8.841 -13.753 1.00 97.31 70 LYS A C 1
ATOM 537 O O . LYS A 1 70 ? 3.160 -8.840 -14.978 1.00 97.31 70 LYS A O 1
ATOM 542 N N . TRP A 1 71 ? 2.778 -7.841 -13.007 1.00 96.69 71 TRP A N 1
ATOM 543 C CA . TRP A 1 71 ? 2.114 -6.669 -13.581 1.00 96.69 71 TRP A CA 1
ATOM 544 C C . TRP A 1 71 ? 3.057 -5.859 -14.474 1.00 96.69 71 TRP A C 1
ATOM 546 O O . TRP A 1 71 ? 2.700 -5.520 -15.598 1.00 96.69 71 TRP A O 1
ATOM 556 N N . THR A 1 72 ? 4.273 -5.596 -13.997 1.00 94.94 72 THR A N 1
ATOM 557 C CA . THR A 1 72 ? 5.264 -4.779 -14.712 1.00 94.94 72 THR A CA 1
ATOM 558 C C . THR A 1 72 ? 5.881 -5.490 -15.918 1.00 94.94 72 THR A C 1
ATOM 560 O O . THR A 1 72 ? 6.309 -4.811 -16.844 1.00 94.94 72 THR A O 1
ATOM 563 N N . SER A 1 73 ? 5.859 -6.829 -15.967 1.00 95.12 73 SER A N 1
ATOM 564 C CA . SER A 1 73 ? 6.416 -7.615 -17.084 1.00 95.12 73 SER A CA 1
ATOM 565 C C . SER A 1 73 ? 5.779 -7.342 -18.454 1.00 95.12 73 SER A C 1
ATOM 567 O O . SER A 1 73 ? 6.389 -7.639 -19.478 1.00 95.12 73 SER A O 1
ATOM 569 N N . GLY A 1 74 ? 4.568 -6.777 -18.488 1.00 95.12 74 GLY A N 1
ATOM 570 C CA . GLY A 1 74 ? 3.866 -6.433 -19.728 1.00 95.12 74 GLY A CA 1
ATOM 571 C C . GLY A 1 74 ? 4.276 -5.098 -20.357 1.00 95.12 74 GLY A C 1
ATOM 572 O O . GLY A 1 74 ? 3.711 -4.737 -21.386 1.00 95.12 74 GLY A O 1
ATOM 573 N N . TYR A 1 75 ? 5.209 -4.357 -19.752 1.00 92.19 75 TYR A N 1
ATOM 574 C CA . TYR A 1 75 ? 5.597 -3.015 -20.187 1.00 92.19 75 TYR A CA 1
ATOM 575 C C . TYR A 1 75 ? 7.100 -2.935 -20.455 1.00 92.19 75 TYR A C 1
ATOM 577 O O . TYR A 1 75 ? 7.906 -3.453 -19.680 1.00 92.19 75 TYR A O 1
ATOM 585 N N . ASP A 1 76 ? 7.485 -2.222 -21.514 1.00 90.19 76 ASP A N 1
ATOM 586 C CA . ASP A 1 76 ? 8.863 -1.763 -21.666 1.00 90.19 76 ASP A CA 1
ATOM 587 C C . ASP A 1 76 ? 9.058 -0.526 -20.786 1.00 90.19 76 ASP A C 1
ATOM 589 O O . ASP A 1 76 ? 8.504 0.539 -21.046 1.00 90.19 76 ASP A O 1
ATOM 593 N N . LEU A 1 77 ? 9.790 -0.702 -19.689 1.00 86.94 77 LEU A N 1
ATOM 594 C CA . LEU A 1 77 ? 10.085 0.352 -18.717 1.00 86.94 77 LEU A CA 1
ATOM 595 C C . LEU A 1 77 ? 11.543 0.823 -18.823 1.00 86.94 77 LEU A C 1
ATOM 597 O O . LEU A 1 77 ? 12.059 1.459 -17.899 1.00 86.94 77 LEU A O 1
ATOM 601 N N . SER A 1 78 ? 12.232 0.472 -19.913 1.00 82.19 78 SER A N 1
ATOM 602 C CA . SER A 1 78 ? 13.592 0.923 -20.179 1.00 82.19 78 SER A CA 1
ATOM 603 C C . SER A 1 78 ? 13.583 2.335 -20.780 1.00 82.19 78 SER A C 1
ATOM 605 O O . SER A 1 78 ? 12.846 2.633 -21.709 1.00 82.19 78 SER A O 1
ATOM 607 N N . GLY A 1 79 ? 14.389 3.247 -20.229 1.00 72.81 79 GLY A N 1
ATOM 608 C CA . GLY A 1 79 ? 14.608 4.571 -20.831 1.00 72.81 79 GLY A CA 1
ATOM 609 C C . GLY A 1 79 ? 13.502 5.622 -20.648 1.00 72.81 79 GLY A C 1
ATOM 610 O O . GLY A 1 79 ? 13.663 6.729 -21.155 1.00 72.81 79 GLY A O 1
ATOM 611 N N . GLU A 1 80 ? 12.432 5.335 -19.905 1.00 71.25 80 GLU A N 1
ATOM 612 C CA . GLU A 1 80 ? 11.371 6.316 -19.634 1.00 71.25 80 GLU A CA 1
ATOM 613 C C . GLU A 1 80 ? 11.861 7.442 -18.696 1.00 71.25 80 GLU A C 1
ATOM 615 O O . GLU A 1 80 ? 12.372 7.160 -17.599 1.00 71.25 80 GLU A O 1
ATOM 620 N N . PRO A 1 81 ? 11.729 8.727 -19.084 1.00 77.56 81 PRO A N 1
ATOM 621 C CA . PRO A 1 81 ? 12.092 9.840 -18.221 1.00 77.56 81 PRO A CA 1
ATOM 622 C C . PRO A 1 81 ? 11.189 9.898 -16.982 1.00 77.56 81 PRO A C 1
ATOM 624 O O . PRO A 1 81 ? 10.009 9.554 -16.999 1.00 77.56 81 PRO A O 1
ATOM 627 N N . MET A 1 82 ? 11.746 10.364 -15.863 1.00 80.94 82 MET A N 1
ATOM 628 C CA . MET A 1 82 ? 10.960 10.563 -14.647 1.00 80.94 82 MET A CA 1
ATOM 629 C C . MET A 1 82 ? 9.981 11.720 -14.850 1.00 80.94 82 MET A C 1
ATOM 631 O O . MET A 1 82 ? 10.391 12.856 -15.090 1.00 80.94 82 MET A O 1
ATOM 635 N N . HIS A 1 83 ? 8.691 11.429 -14.714 1.00 86.69 83 HIS A N 1
ATOM 636 C CA . HIS A 1 83 ? 7.628 12.420 -14.809 1.00 86.69 83 HIS A CA 1
ATOM 637 C C . HIS A 1 83 ? 7.112 12.824 -13.432 1.00 86.69 83 HIS A C 1
ATOM 639 O O . HIS A 1 83 ? 6.951 11.995 -12.534 1.00 86.69 83 HIS A O 1
ATOM 645 N N . ASN A 1 84 ? 6.782 14.107 -13.297 1.00 91.12 84 ASN A N 1
ATOM 646 C CA . ASN A 1 84 ? 6.006 14.599 -12.169 1.00 91.12 84 ASN A CA 1
ATOM 647 C C . ASN A 1 84 ? 4.529 14.310 -12.437 1.00 91.12 84 ASN A C 1
ATOM 649 O O . ASN A 1 84 ? 3.953 14.835 -13.389 1.00 91.12 84 ASN A O 1
ATOM 653 N N . VAL A 1 85 ? 3.926 13.474 -11.595 1.00 90.62 85 VAL A N 1
ATOM 654 C CA . VAL A 1 85 ? 2.519 13.078 -11.708 1.00 90.62 85 VAL A CA 1
ATOM 655 C C . VAL A 1 85 ? 1.726 13.750 -10.591 1.00 90.62 85 VAL A C 1
ATOM 657 O O . VAL A 1 85 ? 2.015 13.539 -9.414 1.00 90.62 85 VAL A O 1
ATOM 660 N N . ALA A 1 86 ? 0.725 14.554 -10.952 1.00 93.88 86 ALA A N 1
ATOM 661 C CA . ALA A 1 86 ? -0.232 15.109 -9.999 1.00 93.88 86 ALA A CA 1
ATOM 662 C C . ALA A 1 86 ? -1.366 14.105 -9.748 1.00 93.88 86 ALA A C 1
ATOM 664 O O . ALA A 1 86 ? -1.952 13.576 -10.692 1.00 93.88 86 ALA A O 1
ATOM 665 N N . VAL A 1 87 ? -1.692 13.866 -8.478 1.00 89.81 87 VAL A N 1
ATOM 666 C CA . VAL A 1 87 ? -2.802 12.996 -8.066 1.00 89.81 87 VAL A CA 1
ATOM 667 C C . VAL A 1 87 ? -3.879 13.865 -7.424 1.00 89.81 87 VAL A C 1
ATOM 669 O O . VAL A 1 87 ? -3.637 14.490 -6.396 1.00 89.81 87 VAL A O 1
ATOM 672 N N . ILE A 1 88 ? -5.066 13.905 -8.030 1.00 87.38 88 ILE A N 1
ATOM 673 C CA . ILE A 1 88 ? -6.240 14.609 -7.497 1.00 87.38 88 ILE A CA 1
ATOM 674 C C . ILE A 1 88 ? -7.231 13.544 -7.027 1.00 87.38 88 ILE A C 1
ATOM 676 O O . ILE A 1 88 ? -7.811 12.829 -7.842 1.00 87.38 88 ILE A O 1
ATOM 680 N N . MET A 1 89 ? -7.391 13.406 -5.712 1.00 81.75 89 MET A N 1
ATOM 681 C CA . MET A 1 89 ? -8.313 12.440 -5.106 1.00 81.75 89 MET A CA 1
ATOM 682 C C . MET A 1 89 ? -9.684 13.077 -4.853 1.00 81.75 89 MET A C 1
ATOM 684 O O . MET A 1 89 ? -9.789 14.286 -4.650 1.00 81.75 89 MET A O 1
ATOM 688 N N . ALA A 1 90 ? -10.743 12.265 -4.848 1.00 77.94 90 ALA A N 1
ATOM 689 C CA . ALA A 1 90 ? -12.080 12.736 -4.500 1.00 77.94 90 ALA A CA 1
ATOM 690 C C . ALA A 1 90 ? -12.161 13.075 -2.999 1.00 77.94 90 ALA A C 1
ATOM 692 O O . ALA A 1 90 ? -11.745 12.283 -2.156 1.00 77.94 90 ALA A O 1
ATOM 693 N N . GLY A 1 91 ? -12.721 14.241 -2.656 1.00 67.75 91 GLY A N 1
ATOM 694 C CA . GLY A 1 91 ? -12.743 14.758 -1.277 1.00 67.75 91 GLY A CA 1
ATOM 695 C C . GL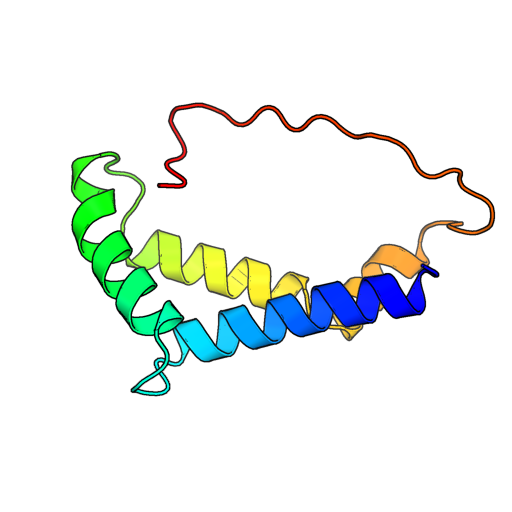Y A 1 91 ? -13.639 13.992 -0.294 1.00 67.75 91 GLY A C 1
ATOM 696 O O . GLY A 1 91 ? -13.644 14.293 0.892 1.00 67.75 91 GLY A O 1
ATOM 697 N N . ASN A 1 92 ? -14.403 13.010 -0.773 1.00 67.94 92 ASN A N 1
ATOM 698 C CA . ASN A 1 92 ? -15.252 12.135 0.036 1.00 67.94 92 ASN A CA 1
ATOM 699 C C . ASN A 1 92 ? -14.559 10.827 0.463 1.00 67.94 92 ASN A C 1
ATOM 701 O O . ASN A 1 92 ? -15.183 10.014 1.145 1.00 67.94 92 ASN A O 1
ATOM 705 N N . ILE A 1 93 ? -13.310 10.601 0.043 1.00 57.28 93 ILE A N 1
ATOM 706 C CA . ILE A 1 93 ? -12.473 9.481 0.482 1.00 57.28 93 ILE A CA 1
ATOM 707 C C . ILE A 1 93 ? -11.538 10.037 1.561 1.00 57.28 93 ILE A C 1
ATOM 709 O O . ILE A 1 93 ? -10.506 10.616 1.214 1.00 57.28 93 ILE A O 1
ATOM 713 N N . PRO A 1 94 ? -11.895 9.940 2.854 1.00 52.41 94 PRO A N 1
ATOM 714 C CA . PRO A 1 94 ? -11.026 10.433 3.904 1.00 52.41 94 PRO A CA 1
ATOM 715 C C . PRO A 1 94 ? -9.721 9.631 3.926 1.00 52.41 94 PRO A C 1
ATOM 717 O O . PRO A 1 94 ? -9.691 8.426 4.164 1.00 52.41 94 PRO A O 1
ATOM 720 N N . PHE A 1 95 ? -8.630 10.332 3.639 1.00 50.59 95 PHE A N 1
ATOM 721 C CA . PHE A 1 95 ? -7.304 10.020 4.151 1.00 50.59 95 PHE A CA 1
ATOM 722 C C . PHE A 1 95 ? -6.986 11.142 5.141 1.00 50.59 95 PHE A C 1
ATOM 724 O O . PHE A 1 95 ? -6.438 12.174 4.750 1.00 50.59 95 PHE A O 1
ATOM 731 N N . ALA A 1 96 ? -7.447 10.984 6.382 1.00 41.44 96 ALA A N 1
ATOM 732 C CA . ALA A 1 96 ? -7.031 11.819 7.507 1.00 41.44 96 ALA A CA 1
ATOM 733 C C . ALA A 1 96 ? -5.764 11.252 8.167 1.00 41.44 96 ALA A C 1
ATOM 735 O O . ALA A 1 96 ? -5.591 10.010 8.182 1.00 41.44 96 ALA A O 1
#

Foldseek 3Di:
DDLLVVLVVLLVVLVVLVVLLVCPDDDPSVVVLVVCQVPVCVLPVCSHSVNVSVVSNVSSVCSHSVNSCVVPVVDDPPPDDDDDDDDDDDPSPDPD